Protein AF-A0A0E3V628-F1 (afdb_monomer_lite)

Secondary structure (DSSP, 8-state):
--HHHHHHHHHHHHHHHHHHHHHHHHHIIIIIHHHHHHHHHHHHHHS-S-EEEEEEETTEEEEEEE-TTS-EEEEEEEEE-TTS-EEEEEEEEESSS-TTT-EEEEEEEEEE-GGG--HHHHHHHHHHHHHHHHHHHSPPPTT---TT--S--------PPP-

Foldseek 3Di:
DDPVVVVVVVVVVVVVQVVLLVVLLVLCQPPLVVQLVVLLVVVVVVDPFQWDWDDPDSFKTKIFGADPVRHTAKMWMWGLDPSSWTWTKIWGFACVPPVPPRDIDIDTPDTGRSVPDDSVNSVVSVVVNVVVCCVRPNDDPPPDDDPPDDPDDPDDDDDDDDD

Sequence (163 aa):
MTTLEHVQRKAQSLKDAFEKVQSNHFYWQRKTKPLLDKTLTQIQESTDLNWTFQNLSPELVRLVLNDGQGQQMATLSFRLTYKSLVSIDMSYYSQTYQPDAKSETFLTIYSLEPGLIDESLIYSSVTQLMDQLLKEYGPLPSTYKDPHATPNTIRIRTNVPNS

pLDDT: mean 80.69, std 19.38, range [32.91, 97.25]

Organism: NCBI:txid1379870

Radius of gyration: 22.96 Å; chains: 1; bounding box: 68×32×69 Å

Structure (mmCIF, N/CA/C/O backbone):
data_AF-A0A0E3V628-F1
#
_entry.id   AF-A0A0E3V628-F1
#
loop_
_atom_site.group_PDB
_atom_site.id
_atom_site.type_symbol
_atom_site.label_atom_id
_atom_site.label_alt_id
_atom_site.label_comp_id
_atom_site.label_asym_id
_atom_site.label_entity_id
_atom_site.label_seq_id
_atom_site.pdbx_PDB_ins_code
_atom_site.Cartn_x
_atom_site.Cartn_y
_atom_site.Cartn_z
_atom_site.occupancy
_atom_site.B_iso_or_equiv
_atom_site.auth_seq_id
_atom_site.auth_comp_id
_atom_site.auth_asym_id
_atom_site.auth_atom_id
_atom_site.pdbx_PDB_model_num
ATOM 1 N N . MET A 1 1 ? -36.952 11.746 23.265 1.00 59.34 1 MET A N 1
ATOM 2 C CA . MET A 1 1 ? -35.480 11.695 23.201 1.00 59.34 1 MET A CA 1
ATOM 3 C C . MET A 1 1 ? -34.956 12.967 23.844 1.00 59.34 1 MET A C 1
ATOM 5 O O . MET A 1 1 ? -35.345 14.044 23.404 1.00 59.34 1 MET A O 1
ATOM 9 N N . THR A 1 2 ? -34.200 12.865 24.932 1.00 79.50 2 THR A N 1
ATOM 10 C CA . THR A 1 2 ? -33.739 14.032 25.705 1.00 79.50 2 THR A CA 1
ATOM 11 C C . THR A 1 2 ? -32.369 14.515 25.221 1.00 79.50 2 THR A C 1
ATOM 13 O O . THR A 1 2 ? -31.603 13.762 24.618 1.00 79.50 2 THR A O 1
ATOM 16 N N . THR A 1 3 ? -32.025 15.775 25.500 1.00 85.31 3 THR A N 1
ATOM 17 C CA . THR A 1 3 ? -30.700 16.346 25.189 1.00 85.31 3 THR A CA 1
ATOM 18 C C . THR A 1 3 ? -29.561 15.513 25.790 1.00 85.31 3 THR A C 1
ATOM 20 O O . THR A 1 3 ? -28.516 15.359 25.161 1.00 85.31 3 THR A O 1
ATOM 23 N N . LEU A 1 4 ? -29.778 14.910 26.965 1.00 87.88 4 LEU A N 1
ATOM 24 C CA . LEU A 1 4 ? -28.798 14.062 27.646 1.00 87.88 4 LEU A CA 1
ATOM 25 C C . LEU A 1 4 ? -28.531 12.746 26.892 1.00 87.88 4 LEU A C 1
ATOM 27 O O . LEU A 1 4 ? -27.373 12.381 26.706 1.00 87.88 4 LEU A O 1
ATOM 31 N N . GLU A 1 5 ? -29.573 12.079 26.382 1.00 89.00 5 GLU A N 1
ATOM 32 C CA . GLU A 1 5 ? -29.437 10.858 25.565 1.00 89.00 5 GLU A CA 1
ATOM 33 C C . GLU A 1 5 ? -28.665 11.123 24.262 1.00 89.00 5 GLU A C 1
ATOM 35 O O . GLU A 1 5 ? -27.890 10.283 23.797 1.00 89.00 5 GLU A O 1
ATOM 40 N N . HIS A 1 6 ? -28.854 12.304 23.663 1.00 86.12 6 HIS A N 1
ATOM 41 C CA . HIS A 1 6 ? -28.124 12.710 22.457 1.00 86.12 6 HIS A CA 1
ATOM 42 C C . HIS A 1 6 ? -26.641 12.962 22.741 1.00 86.12 6 HIS A C 1
ATOM 44 O O . HIS A 1 6 ? -25.781 12.546 21.962 1.00 86.12 6 HIS A O 1
ATOM 50 N N . VAL A 1 7 ? -26.329 13.601 23.873 1.00 91.88 7 VAL A N 1
ATOM 51 C CA . VAL A 1 7 ? -24.945 13.821 24.321 1.00 91.88 7 VAL A CA 1
ATOM 52 C C . VAL A 1 7 ? -24.253 12.490 24.620 1.00 91.88 7 VAL A C 1
ATOM 54 O O . VAL A 1 7 ? -23.144 12.274 24.138 1.00 91.88 7 VAL A O 1
ATOM 57 N N . GLN A 1 8 ? -24.912 11.569 25.329 1.00 92.69 8 GLN A N 1
ATOM 58 C CA . GLN A 1 8 ? -24.363 10.241 25.631 1.00 92.69 8 GLN A CA 1
ATOM 59 C C . GLN A 1 8 ? -24.062 9.436 24.362 1.00 92.69 8 GLN A C 1
ATOM 61 O O . GLN A 1 8 ? -22.973 8.881 24.229 1.00 92.69 8 GLN A O 1
ATOM 66 N N . ARG A 1 9 ? -24.976 9.430 23.384 1.00 92.38 9 ARG A N 1
ATOM 67 C CA . ARG A 1 9 ? -24.756 8.735 22.106 1.00 92.38 9 ARG A CA 1
ATOM 68 C C . ARG A 1 9 ? -23.572 9.308 21.331 1.00 92.38 9 ARG A C 1
ATOM 70 O O . ARG A 1 9 ? -22.777 8.550 20.777 1.00 92.38 9 ARG A O 1
ATOM 77 N N . LYS A 1 10 ? -23.440 10.638 21.296 1.00 93.25 10 LYS A N 1
ATOM 78 C CA . LYS A 1 10 ? -22.297 11.303 20.655 1.00 93.25 10 LYS A CA 1
ATOM 79 C C . LYS A 1 10 ? -20.985 11.000 21.372 1.00 93.25 10 LYS A C 1
ATOM 81 O O . LYS A 1 10 ? -20.002 10.712 20.701 1.00 93.25 10 LYS A O 1
ATOM 86 N N . ALA A 1 11 ? -20.977 11.026 22.705 1.00 92.62 11 ALA A N 1
ATOM 87 C CA . ALA A 1 11 ? -19.802 10.679 23.499 1.00 92.62 11 ALA A CA 1
ATOM 88 C C . ALA A 1 11 ? -19.355 9.231 23.240 1.00 92.62 11 ALA A C 1
ATOM 90 O O . ALA A 1 11 ? -18.171 8.996 23.015 1.00 92.62 11 ALA A O 1
ATOM 91 N N . GLN A 1 12 ? -20.298 8.285 23.179 1.00 93.81 12 GLN A N 1
ATOM 92 C CA . GLN A 1 12 ? -19.992 6.894 22.845 1.00 93.81 12 GLN A CA 1
ATOM 93 C C . GLN A 1 12 ? -19.448 6.757 21.418 1.00 93.81 12 GLN A C 1
ATOM 95 O O . GLN A 1 12 ? -18.401 6.157 21.220 1.00 93.81 12 GLN A O 1
ATOM 100 N N . SER A 1 13 ? -20.088 7.403 20.438 1.00 92.31 13 SER A N 1
ATOM 101 C CA . SER A 1 13 ? -19.625 7.366 19.041 1.00 92.31 13 SER A CA 1
ATOM 102 C C . SER A 1 13 ? -18.206 7.932 18.883 1.00 92.31 13 SER A C 1
ATOM 104 O O . SER A 1 13 ? -17.412 7.417 18.101 1.00 92.31 13 SER A O 1
ATOM 106 N N . LEU A 1 14 ? -17.873 8.991 19.630 1.00 91.81 14 LEU A N 1
ATOM 107 C CA . LEU A 1 14 ? -16.524 9.563 19.657 1.00 91.81 14 LEU A CA 1
ATOM 108 C C . LEU A 1 14 ? -15.509 8.604 20.281 1.00 91.81 14 LEU A C 1
ATOM 110 O O . LEU A 1 14 ? -14.402 8.475 19.762 1.00 91.81 14 LEU A O 1
ATOM 114 N N . LYS A 1 15 ? -15.886 7.928 21.371 1.00 93.38 15 LYS A N 1
ATOM 115 C CA . LYS A 1 15 ? -15.045 6.920 22.016 1.00 93.38 15 LYS A CA 1
ATOM 116 C C . LYS A 1 15 ? -14.753 5.757 21.065 1.00 93.38 15 LYS A C 1
ATOM 118 O O . LYS A 1 15 ? -13.588 5.431 20.865 1.00 93.38 15 LYS A O 1
ATOM 123 N N . ASP A 1 16 ? -15.780 5.217 20.414 1.00 92.19 16 ASP A N 1
ATOM 124 C CA . ASP A 1 16 ? -15.637 4.109 19.462 1.00 92.19 16 ASP A CA 1
ATOM 125 C C . ASP A 1 16 ? -14.748 4.511 18.269 1.00 92.19 16 ASP A C 1
ATOM 127 O O . ASP A 1 16 ? -13.870 3.758 17.842 1.00 92.19 16 ASP A O 1
ATOM 131 N N . ALA A 1 17 ? -14.923 5.734 17.752 1.00 89.06 17 ALA A N 1
ATOM 132 C CA . ALA A 1 17 ? -14.085 6.266 16.680 1.00 89.06 17 ALA A CA 1
ATOM 133 C C . ALA A 1 17 ? -12.614 6.400 17.108 1.00 89.06 17 ALA A C 1
ATOM 135 O O . ALA A 1 17 ? -11.713 6.070 16.336 1.00 89.06 17 ALA A O 1
ATOM 136 N N . PHE A 1 18 ? -12.364 6.852 18.337 1.00 91.25 18 PHE A N 1
ATOM 137 C CA . PHE A 1 18 ? -11.018 6.986 18.886 1.00 91.25 18 PHE A CA 1
ATOM 138 C C . PHE A 1 18 ? -10.335 5.629 19.093 1.00 91.25 18 PHE A C 1
ATOM 140 O O . PHE A 1 18 ? -9.184 5.452 18.692 1.00 91.25 18 PHE A O 1
ATOM 147 N N . GLU A 1 19 ? -11.048 4.654 19.658 1.00 92.00 19 GLU A N 1
ATOM 148 C CA . GLU A 1 19 ? -10.548 3.286 19.828 1.00 92.00 19 GLU A CA 1
ATOM 149 C C . GLU A 1 19 ? -10.198 2.652 18.475 1.00 92.00 19 GLU A C 1
ATOM 151 O O . GLU A 1 19 ? -9.135 2.042 18.324 1.00 92.00 19 GLU A O 1
ATOM 156 N N . LYS A 1 20 ? -11.031 2.876 17.452 1.00 90.31 20 LYS A N 1
ATOM 157 C CA . LYS A 1 20 ? -10.763 2.414 16.086 1.00 90.31 20 LYS A CA 1
ATOM 158 C C . LYS A 1 20 ? -9.518 3.067 15.478 1.00 90.31 20 LYS A C 1
ATOM 160 O O . LYS A 1 20 ? -8.680 2.370 14.908 1.00 90.31 20 LYS A O 1
ATOM 165 N N . VAL A 1 21 ? -9.373 4.384 15.625 1.00 90.31 21 VAL A N 1
ATOM 166 C CA . VAL A 1 21 ? -8.198 5.145 15.161 1.00 90.31 21 VAL A CA 1
ATOM 167 C C . VAL A 1 21 ? -6.910 4.598 15.774 1.00 90.31 21 VAL A C 1
ATOM 169 O O . VAL A 1 21 ? -5.949 4.327 15.048 1.00 90.31 21 VAL A O 1
ATOM 172 N N . GLN A 1 22 ? -6.901 4.370 17.090 1.00 91.06 22 GLN A N 1
ATOM 173 C CA . GLN A 1 22 ? -5.747 3.789 17.773 1.00 91.06 22 GLN A CA 1
ATOM 174 C C . GLN A 1 22 ? -5.453 2.368 17.295 1.00 91.06 22 GLN A C 1
ATOM 176 O O . GLN A 1 22 ? -4.308 2.058 16.968 1.00 91.06 22 GLN A O 1
ATOM 181 N N . SER A 1 23 ? -6.479 1.517 17.221 1.00 91.94 23 SER A N 1
ATOM 182 C CA . SER A 1 23 ? -6.344 0.131 16.764 1.00 91.94 23 SER A CA 1
ATOM 183 C C . SER A 1 23 ? -5.706 0.058 15.375 1.00 91.94 23 SER A C 1
ATOM 185 O O . SER A 1 23 ? -4.709 -0.639 15.181 1.00 91.94 23 SER A O 1
ATOM 187 N N . ASN A 1 24 ? -6.201 0.860 14.431 1.00 94.38 24 ASN A N 1
ATOM 188 C CA . ASN A 1 24 ? -5.663 0.923 13.076 1.00 94.38 24 ASN A CA 1
ATOM 189 C C . ASN A 1 24 ? -4.217 1.431 13.052 1.00 94.38 24 ASN A C 1
ATOM 191 O O . ASN A 1 24 ? -3.384 0.874 12.340 1.00 94.38 24 ASN A O 1
ATOM 195 N N . HIS A 1 25 ? -3.889 2.446 13.853 1.00 93.38 25 HIS A N 1
ATOM 196 C CA . HIS A 1 25 ? -2.519 2.946 13.950 1.00 93.38 25 HIS A CA 1
ATOM 197 C C . HIS A 1 25 ? -1.549 1.872 14.469 1.00 93.38 25 HIS A C 1
ATOM 199 O O . HIS A 1 25 ? -0.485 1.653 13.887 1.00 93.38 25 HIS A O 1
ATOM 205 N N . PHE A 1 26 ? -1.928 1.136 15.518 1.00 94.31 26 PHE A N 1
ATOM 206 C CA . PHE A 1 26 ? -1.119 0.024 16.020 1.00 94.31 26 PHE A CA 1
ATOM 207 C C . PHE A 1 26 ? -1.000 -1.114 15.007 1.00 94.31 26 PHE A C 1
ATOM 209 O O . PHE A 1 26 ? 0.075 -1.703 14.869 1.00 94.31 26 PHE A O 1
ATOM 216 N N . TYR A 1 27 ? -2.080 -1.420 14.288 1.00 95.44 27 TYR A N 1
ATOM 217 C CA . TYR A 1 27 ? -2.069 -2.450 13.255 1.00 95.44 27 TYR A CA 1
ATOM 218 C C . TYR A 1 27 ? -1.126 -2.078 12.107 1.00 95.44 27 TYR A C 1
ATOM 220 O O . TYR A 1 27 ? -0.319 -2.908 11.686 1.00 95.44 27 TYR A O 1
ATOM 228 N N . TRP A 1 28 ? -1.163 -0.819 11.660 1.00 95.75 28 TRP A N 1
ATOM 229 C CA . TRP A 1 28 ? -0.233 -0.289 10.666 1.00 95.75 28 TRP A CA 1
ATOM 230 C C . TRP A 1 28 ? 1.221 -0.508 11.089 1.00 95.75 28 TRP A C 1
ATOM 232 O O . TRP A 1 28 ? 1.990 -1.129 10.357 1.00 95.75 28 TRP A O 1
ATOM 242 N N . GLN A 1 29 ? 1.574 -0.070 12.298 1.00 94.38 29 GLN A N 1
ATOM 243 C CA . GLN A 1 29 ? 2.946 -0.150 12.799 1.00 94.38 29 GLN A CA 1
ATOM 244 C C . GLN A 1 29 ? 3.438 -1.591 12.977 1.00 94.38 29 GLN A C 1
ATOM 246 O O . GLN A 1 29 ? 4.594 -1.885 12.687 1.00 94.38 29 GLN A O 1
ATOM 251 N N . ARG A 1 30 ? 2.581 -2.490 13.476 1.00 95.69 30 ARG A N 1
ATOM 252 C CA . ARG A 1 30 ? 2.991 -3.853 13.856 1.00 95.69 30 ARG A CA 1
ATOM 253 C C . ARG A 1 30 ? 2.866 -4.880 12.740 1.00 95.69 30 ARG A C 1
ATOM 255 O O . ARG A 1 30 ? 3.525 -5.912 12.820 1.00 95.69 30 ARG A O 1
ATOM 262 N N . LYS A 1 31 ? 1.989 -4.652 11.762 1.00 96.06 31 LYS A N 1
ATOM 263 C CA . LYS A 1 31 ? 1.651 -5.652 10.740 1.00 96.06 31 LYS A CA 1
ATOM 264 C C . LYS A 1 31 ? 1.739 -5.097 9.327 1.00 96.06 31 LYS A C 1
ATOM 266 O O . LYS A 1 31 ? 2.526 -5.609 8.542 1.00 96.06 31 LYS A O 1
ATOM 271 N N . THR A 1 32 ? 0.976 -4.052 9.009 1.00 96.38 32 THR A N 1
ATOM 272 C CA . THR A 1 32 ? 0.842 -3.593 7.615 1.00 96.38 32 THR A CA 1
ATOM 273 C C . THR A 1 32 ? 2.137 -3.016 7.055 1.00 96.38 32 THR A C 1
ATOM 275 O O . THR A 1 32 ? 2.540 -3.388 5.961 1.00 96.38 32 THR A O 1
ATOM 278 N N . LYS A 1 33 ? 2.824 -2.143 7.799 1.00 95.12 33 LYS A N 1
ATOM 279 C CA . LYS A 1 33 ? 4.094 -1.560 7.352 1.00 95.12 33 LYS A CA 1
ATOM 280 C C . LYS A 1 33 ? 5.207 -2.613 7.224 1.00 95.12 33 LYS A C 1
ATOM 282 O O . LYS A 1 33 ? 5.810 -2.666 6.162 1.00 95.12 33 LYS A O 1
ATOM 287 N N . PRO A 1 34 ? 5.434 -3.511 8.205 1.00 95.38 34 PRO A N 1
ATOM 288 C CA . PRO A 1 34 ? 6.370 -4.625 8.026 1.00 95.38 34 PRO A CA 1
ATOM 289 C C . PRO A 1 34 ? 6.056 -5.522 6.820 1.00 95.38 34 PRO A C 1
ATOM 291 O O . PRO A 1 34 ? 6.977 -5.985 6.150 1.00 95.38 34 PRO A O 1
ATOM 294 N N . LEU A 1 35 ? 4.769 -5.759 6.531 1.00 96.25 35 LEU A N 1
ATOM 295 C CA . LEU A 1 35 ? 4.351 -6.497 5.340 1.00 96.25 35 LEU A CA 1
ATOM 296 C C . LEU A 1 35 ? 4.747 -5.752 4.059 1.00 96.25 35 LEU A C 1
ATOM 298 O O . LEU A 1 35 ? 5.371 -6.348 3.189 1.00 96.25 35 LEU A O 1
ATOM 302 N N . LEU A 1 36 ? 4.444 -4.452 3.974 1.00 95.25 36 LEU A N 1
ATOM 303 C CA . LEU A 1 36 ? 4.836 -3.600 2.847 1.00 95.25 36 LEU A CA 1
ATOM 304 C C . LEU A 1 36 ? 6.348 -3.595 2.640 1.00 95.25 36 LEU A C 1
ATOM 306 O O . LEU A 1 36 ? 6.803 -3.818 1.522 1.00 95.25 36 LEU A O 1
ATOM 310 N N . ASP A 1 37 ? 7.110 -3.383 3.714 1.00 92.88 37 ASP A N 1
ATOM 311 C CA . ASP A 1 37 ? 8.571 -3.358 3.683 1.00 92.88 37 ASP A CA 1
ATOM 312 C C . ASP A 1 37 ? 9.108 -4.683 3.099 1.00 92.88 37 ASP A C 1
ATOM 314 O O . ASP A 1 37 ? 9.926 -4.672 2.178 1.00 92.88 37 ASP A O 1
ATOM 318 N N . LYS A 1 38 ? 8.592 -5.832 3.557 1.00 94.12 38 LYS A N 1
ATOM 319 C CA . LYS A 1 38 ? 8.980 -7.156 3.047 1.00 94.12 38 LYS A CA 1
ATOM 320 C C . LYS A 1 38 ? 8.587 -7.357 1.580 1.00 94.12 38 LYS A C 1
ATOM 322 O O . LYS A 1 38 ? 9.442 -7.703 0.768 1.00 94.12 38 LYS A O 1
ATOM 327 N N . THR A 1 39 ? 7.315 -7.171 1.233 1.00 93.44 39 THR A N 1
ATOM 328 C CA . THR A 1 39 ? 6.795 -7.486 -0.107 1.00 93.44 39 THR A CA 1
ATOM 329 C C . THR A 1 39 ? 7.378 -6.560 -1.172 1.00 93.44 39 THR A C 1
ATOM 331 O O . THR A 1 39 ? 7.750 -7.021 -2.247 1.00 93.44 39 THR A O 1
ATOM 334 N N . LEU A 1 40 ? 7.519 -5.263 -0.884 1.00 91.44 40 LEU A N 1
ATOM 335 C CA . LEU A 1 40 ? 8.102 -4.313 -1.834 1.00 91.44 40 LEU A CA 1
ATOM 336 C C . LEU A 1 40 ? 9.603 -4.555 -2.036 1.00 91.44 40 LEU A C 1
ATOM 338 O O . LEU A 1 40 ? 10.076 -4.434 -3.163 1.00 91.44 40 LEU A O 1
ATOM 342 N N . THR A 1 41 ? 10.331 -4.972 -0.993 1.00 89.31 41 THR A N 1
ATOM 343 C CA . THR A 1 41 ? 11.735 -5.401 -1.133 1.00 89.31 41 THR A CA 1
ATOM 344 C C . THR A 1 41 ? 11.842 -6.635 -2.030 1.00 89.31 41 THR A C 1
ATOM 346 O O . THR A 1 41 ? 12.652 -6.651 -2.949 1.00 89.31 41 THR A O 1
ATOM 349 N N . GLN A 1 42 ? 10.972 -7.633 -1.842 1.00 90.56 42 GLN A N 1
ATOM 350 C CA . GLN A 1 42 ? 10.936 -8.819 -2.707 1.00 90.56 42 GLN A CA 1
ATOM 351 C C . GLN A 1 42 ? 10.640 -8.465 -4.169 1.00 90.56 42 GLN A C 1
ATOM 353 O O . GLN A 1 42 ? 11.280 -8.993 -5.073 1.00 90.56 42 GLN A O 1
ATOM 358 N N . ILE A 1 43 ? 9.695 -7.552 -4.415 1.00 87.69 43 ILE A N 1
ATOM 359 C CA . ILE A 1 43 ? 9.404 -7.051 -5.764 1.00 87.69 43 ILE A CA 1
ATOM 360 C C . ILE A 1 43 ? 10.645 -6.386 -6.367 1.00 87.69 43 ILE A C 1
ATOM 362 O O . ILE A 1 43 ? 11.009 -6.707 -7.498 1.00 87.69 43 ILE A O 1
ATOM 366 N N . GLN A 1 44 ? 11.315 -5.512 -5.611 1.00 86.12 44 GLN A N 1
ATOM 367 C CA . GLN A 1 44 ? 12.532 -4.833 -6.056 1.00 86.12 44 GLN A CA 1
ATOM 368 C C . GLN A 1 44 ? 13.651 -5.829 -6.401 1.00 86.12 44 GLN A C 1
ATOM 370 O O . GLN A 1 44 ? 14.292 -5.676 -7.430 1.00 86.12 44 GLN A O 1
ATOM 375 N N . GLU A 1 45 ? 13.865 -6.864 -5.586 1.00 86.19 45 GLU A N 1
ATOM 376 C CA . GLU A 1 45 ? 14.889 -7.892 -5.835 1.00 86.19 45 GLU A CA 1
ATOM 377 C C . GLU A 1 45 ? 14.538 -8.822 -7.007 1.00 86.19 45 GLU A C 1
ATOM 379 O O . GLU A 1 45 ? 15.428 -9.364 -7.658 1.00 86.19 45 GLU A O 1
ATOM 384 N N . SER A 1 46 ? 13.245 -9.026 -7.273 1.00 85.31 46 SER A N 1
ATOM 385 C CA . SER A 1 46 ? 12.760 -9.930 -8.326 1.00 85.31 46 SER A CA 1
ATOM 386 C C . SER A 1 46 ? 12.622 -9.287 -9.708 1.00 85.31 46 SER A C 1
ATOM 388 O O . SER A 1 46 ? 12.351 -9.993 -10.679 1.00 85.31 46 SER A O 1
ATOM 390 N N . THR A 1 47 ? 12.759 -7.962 -9.809 1.00 76.31 47 THR A N 1
ATOM 391 C CA . THR A 1 47 ? 12.552 -7.221 -11.058 1.00 76.31 47 THR A CA 1
ATOM 392 C C . THR A 1 47 ? 13.808 -6.449 -11.444 1.00 76.31 47 THR A C 1
ATOM 394 O O . THR A 1 47 ? 14.375 -5.732 -10.631 1.00 76.31 47 THR A O 1
ATOM 397 N N . ASP A 1 48 ? 14.207 -6.517 -12.717 1.00 75.94 48 ASP A N 1
ATOM 398 C CA . ASP A 1 48 ? 15.358 -5.765 -13.257 1.00 75.94 48 ASP A CA 1
ATOM 399 C C . ASP A 1 48 ? 15.039 -4.273 -13.503 1.00 75.94 48 ASP A C 1
ATOM 401 O O . ASP A 1 48 ? 15.584 -3.620 -14.394 1.00 75.94 48 ASP A O 1
ATOM 405 N N . LEU A 1 49 ? 14.092 -3.723 -12.749 1.00 74.06 49 LEU A N 1
ATOM 406 C CA . LEU A 1 49 ? 13.613 -2.357 -12.896 1.00 74.06 49 LEU A CA 1
ATOM 407 C C . LEU A 1 49 ? 14.312 -1.451 -11.875 1.00 74.06 49 LEU A C 1
ATOM 409 O O . LEU A 1 49 ? 14.547 -1.843 -10.735 1.00 74.06 49 LEU A O 1
ATOM 413 N N . ASN A 1 50 ? 14.606 -0.208 -12.268 1.00 81.44 50 ASN A N 1
ATOM 414 C CA . ASN A 1 50 ? 15.311 0.769 -11.431 1.00 81.44 50 ASN A CA 1
ATOM 415 C C . ASN A 1 50 ? 14.395 1.389 -10.355 1.00 81.44 50 ASN A C 1
ATOM 417 O O . ASN A 1 50 ? 14.121 2.595 -10.357 1.00 81.44 50 ASN A O 1
ATOM 421 N N . TRP A 1 51 ? 13.876 0.549 -9.457 1.00 84.62 51 TRP A N 1
ATOM 422 C CA . TRP A 1 51 ? 13.063 0.979 -8.327 1.00 84.62 51 TRP A CA 1
ATOM 423 C C . TRP A 1 51 ? 13.913 1.288 -7.106 1.00 84.62 51 TRP A C 1
ATOM 425 O O . TRP A 1 51 ? 14.911 0.635 -6.815 1.00 84.62 51 TRP A O 1
ATOM 435 N N . THR A 1 52 ? 13.458 2.257 -6.326 1.00 86.19 52 THR A N 1
ATOM 436 C CA . THR A 1 52 ? 13.981 2.532 -4.997 1.00 86.19 52 THR A CA 1
ATOM 437 C C . THR A 1 52 ? 12.847 2.461 -3.994 1.00 86.19 52 THR A C 1
ATOM 439 O O . THR A 1 52 ? 11.903 3.255 -4.033 1.00 86.19 52 THR A O 1
ATOM 442 N N . PHE A 1 53 ? 12.955 1.516 -3.070 1.00 86.69 53 PHE A N 1
ATOM 443 C CA . PHE A 1 53 ? 12.131 1.489 -1.878 1.00 86.69 53 PHE A CA 1
ATOM 444 C C . PHE A 1 53 ? 12.561 2.587 -0.892 1.00 86.69 53 PHE A C 1
ATOM 446 O O . PHE A 1 53 ? 13.741 2.719 -0.566 1.00 86.69 53 PHE A O 1
ATOM 453 N N . GLN A 1 54 ? 11.607 3.385 -0.408 1.00 88.12 54 GLN A N 1
ATOM 454 C CA . GLN A 1 54 ? 11.860 4.497 0.509 1.00 88.12 54 GLN A CA 1
ATOM 455 C C . GLN A 1 54 ? 10.926 4.451 1.720 1.00 88.12 54 GLN A C 1
ATOM 457 O O . GLN A 1 54 ? 9.700 4.512 1.600 1.00 88.12 54 GLN A O 1
ATOM 462 N N . ASN A 1 55 ? 11.525 4.432 2.910 1.00 85.94 55 ASN A N 1
ATOM 463 C CA . ASN A 1 55 ? 10.829 4.550 4.188 1.00 85.94 55 ASN A CA 1
ATOM 464 C C . ASN A 1 55 ? 10.989 5.983 4.710 1.00 85.94 55 ASN A C 1
ATOM 466 O O . ASN A 1 55 ? 11.982 6.307 5.356 1.00 85.94 55 ASN A O 1
ATOM 470 N N . LEU A 1 56 ? 10.060 6.868 4.342 1.00 83.75 56 LEU A N 1
ATOM 471 C CA . LEU A 1 56 ? 10.223 8.310 4.561 1.00 83.75 56 LEU A CA 1
ATOM 472 C C . LEU A 1 56 ? 9.782 8.760 5.955 1.00 83.75 56 LEU A C 1
ATOM 474 O O . LEU A 1 56 ? 10.306 9.736 6.484 1.00 83.75 56 LEU A O 1
ATOM 478 N N . SER A 1 57 ? 8.788 8.085 6.530 1.00 89.75 57 SER A N 1
ATOM 479 C CA . SER A 1 57 ? 8.255 8.396 7.859 1.00 89.75 57 SER A CA 1
ATOM 480 C C . SER A 1 57 ? 7.540 7.172 8.441 1.00 89.75 57 SER A C 1
ATOM 482 O O . SER A 1 57 ? 7.241 6.237 7.691 1.00 89.75 57 SER A O 1
ATOM 484 N N . PRO A 1 58 ? 7.215 7.159 9.745 1.00 88.38 58 PRO A N 1
ATOM 485 C CA . PRO A 1 58 ? 6.481 6.049 10.351 1.00 88.38 58 PRO A CA 1
ATOM 486 C C . PRO A 1 58 ? 5.149 5.737 9.650 1.00 88.38 58 PRO A C 1
ATOM 488 O O . PRO A 1 58 ? 4.709 4.589 9.676 1.00 88.38 58 PRO A O 1
ATOM 491 N N . GLU A 1 59 ? 4.535 6.720 8.991 1.00 92.81 59 GLU A N 1
ATOM 492 C CA . GLU A 1 59 ? 3.234 6.636 8.325 1.00 92.81 59 GLU A CA 1
ATOM 493 C C . GLU A 1 59 ? 3.320 6.522 6.798 1.00 92.81 59 GLU A C 1
ATOM 495 O O . GLU A 1 59 ? 2.277 6.441 6.153 1.00 92.81 59 GLU A O 1
ATOM 500 N N . LEU A 1 60 ? 4.517 6.544 6.199 1.00 94.00 60 LEU A N 1
ATOM 501 C CA . LEU A 1 60 ? 4.673 6.614 4.744 1.00 94.00 60 LEU A CA 1
ATOM 502 C C . LEU A 1 60 ? 5.780 5.705 4.230 1.00 94.00 60 LEU A C 1
ATOM 504 O O . LEU A 1 60 ? 6.959 5.886 4.542 1.00 94.00 60 LEU A O 1
ATOM 508 N N . VAL A 1 61 ? 5.376 4.821 3.327 1.00 94.00 61 VAL A N 1
ATOM 509 C CA . VAL A 1 61 ? 6.250 3.953 2.548 1.00 94.00 61 VAL A CA 1
ATOM 510 C C . VAL A 1 61 ? 6.059 4.263 1.066 1.00 94.00 61 VAL A C 1
ATOM 512 O O . VAL A 1 61 ? 4.935 4.511 0.625 1.00 94.00 61 VAL A O 1
ATOM 515 N N . ARG A 1 62 ? 7.147 4.278 0.293 1.00 93.94 62 ARG A N 1
ATOM 516 C CA . ARG A 1 62 ? 7.111 4.531 -1.150 1.00 93.94 62 ARG A CA 1
ATOM 517 C C . ARG A 1 62 ? 7.935 3.526 -1.933 1.00 93.94 62 ARG A C 1
ATOM 519 O O . ARG A 1 62 ? 9.003 3.111 -1.495 1.00 93.94 62 ARG A O 1
ATOM 526 N N . LEU A 1 63 ? 7.456 3.225 -3.130 1.00 93.00 63 LEU A N 1
ATOM 527 C CA . LEU A 1 63 ? 8.210 2.588 -4.195 1.00 93.00 63 LEU A CA 1
ATOM 528 C C . LEU A 1 63 ? 8.355 3.610 -5.328 1.00 93.00 63 LEU A C 1
ATOM 530 O O . LEU A 1 63 ? 7.352 4.073 -5.869 1.00 93.00 63 LEU A O 1
ATOM 534 N N . VAL A 1 64 ? 9.585 4.003 -5.647 1.00 91.94 64 VAL A N 1
ATOM 535 C CA . VAL A 1 64 ? 9.884 5.057 -6.629 1.00 91.94 64 VAL A CA 1
ATOM 536 C C . VAL A 1 64 ? 10.548 4.438 -7.848 1.00 91.94 64 VAL A C 1
ATOM 538 O O . VAL A 1 64 ? 11.547 3.749 -7.690 1.00 91.94 64 VAL A O 1
ATOM 541 N N . LEU A 1 65 ? 10.016 4.679 -9.045 1.00 89.62 65 LEU A N 1
ATOM 542 C CA . LEU A 1 65 ? 10.659 4.294 -10.300 1.00 89.62 65 LEU A CA 1
ATOM 543 C C . LEU A 1 65 ? 11.466 5.470 -10.835 1.00 89.62 65 LEU A C 1
ATOM 545 O O . LEU A 1 65 ? 10.918 6.564 -11.006 1.00 89.62 65 LEU A O 1
ATOM 549 N N . ASN A 1 66 ? 12.732 5.225 -11.156 1.00 86.62 66 ASN A N 1
ATOM 550 C CA . ASN A 1 66 ? 13.604 6.210 -11.784 1.00 86.62 66 ASN A CA 1
ATOM 551 C C . ASN A 1 66 ? 13.884 5.842 -13.246 1.00 86.62 66 ASN A C 1
ATOM 553 O O . ASN A 1 66 ? 13.925 4.663 -13.602 1.00 86.62 66 ASN A O 1
ATOM 557 N N . ASP A 1 67 ? 14.116 6.847 -14.087 1.00 81.62 67 ASP A N 1
ATOM 558 C CA . ASP A 1 67 ? 14.593 6.637 -15.452 1.00 81.62 67 ASP A CA 1
ATOM 559 C C . ASP A 1 67 ? 16.074 6.208 -15.483 1.00 81.62 67 ASP A C 1
ATOM 561 O O . ASP A 1 67 ? 16.751 6.087 -14.456 1.00 81.62 67 ASP A O 1
ATOM 565 N N . GLY A 1 68 ? 16.598 5.977 -16.691 1.00 75.38 68 GLY A N 1
ATOM 566 C CA . GLY A 1 68 ? 18.004 5.618 -16.903 1.00 75.38 68 GLY A CA 1
ATOM 567 C C . GLY A 1 68 ? 19.012 6.715 -16.529 1.00 75.38 68 GLY A C 1
ATOM 568 O O . GLY A 1 68 ? 20.208 6.443 -16.510 1.00 75.38 68 GLY A O 1
ATOM 569 N N . GLN A 1 69 ? 18.555 7.936 -16.230 1.00 80.31 69 GLN A N 1
ATOM 570 C CA . GLN A 1 69 ? 19.372 9.048 -15.732 1.00 80.31 69 GLN A CA 1
ATOM 571 C C . GLN A 1 69 ? 19.235 9.235 -14.210 1.00 80.31 69 GLN A C 1
ATOM 573 O O . GLN A 1 69 ? 19.873 10.119 -13.640 1.00 80.31 69 GLN A O 1
ATOM 578 N N . GLY A 1 70 ? 18.429 8.403 -13.541 1.00 77.94 70 GLY A N 1
ATOM 579 C CA . GLY A 1 70 ? 18.166 8.493 -12.107 1.00 77.94 70 GLY A CA 1
ATOM 580 C C . GLY A 1 70 ? 17.122 9.547 -11.727 1.00 77.94 70 GLY A C 1
ATOM 581 O O . GLY A 1 70 ? 16.972 9.839 -10.542 1.00 77.94 70 GLY A O 1
ATOM 582 N N . GLN A 1 71 ? 16.391 10.122 -12.689 1.00 81.94 71 GLN A N 1
ATOM 583 C CA . GLN A 1 71 ? 15.285 11.030 -12.396 1.00 81.94 71 GLN A CA 1
ATOM 584 C C . GLN A 1 71 ? 14.019 10.228 -12.069 1.00 81.94 71 GLN A C 1
ATOM 586 O O . GLN A 1 71 ? 13.637 9.317 -12.801 1.00 81.94 71 GLN A O 1
ATOM 591 N N . GLN A 1 72 ? 13.325 10.605 -10.992 1.00 84.56 72 GLN A N 1
ATOM 592 C CA . GLN A 1 72 ? 12.037 10.015 -10.627 1.00 84.56 72 GLN A CA 1
ATOM 593 C C . GLN A 1 72 ? 11.021 10.168 -11.772 1.00 84.56 72 GLN A C 1
ATOM 595 O O . GLN A 1 72 ? 10.702 11.281 -12.189 1.00 84.56 72 GLN A O 1
ATOM 600 N N . MET A 1 73 ? 10.480 9.045 -12.239 1.00 85.69 73 MET A N 1
ATOM 601 C CA . MET A 1 73 ? 9.411 8.984 -13.240 1.00 85.69 73 MET A CA 1
ATOM 602 C C . MET A 1 73 ? 8.042 8.795 -12.601 1.00 85.69 73 MET A C 1
ATOM 604 O O . MET A 1 73 ? 7.061 9.406 -13.031 1.00 85.69 73 MET A O 1
ATOM 608 N N . ALA A 1 74 ? 7.979 7.919 -11.598 1.00 90.81 74 ALA A N 1
ATOM 609 C CA . ALA A 1 74 ? 6.734 7.494 -10.987 1.00 90.81 74 ALA A CA 1
ATOM 610 C C . ALA A 1 74 ? 6.931 7.065 -9.535 1.00 90.81 74 ALA A C 1
ATOM 612 O O . ALA A 1 74 ? 8.035 6.733 -9.109 1.00 90.81 74 ALA A O 1
ATOM 613 N N . THR A 1 75 ? 5.856 7.076 -8.761 1.00 93.75 75 THR A N 1
ATOM 614 C CA . THR A 1 75 ? 5.837 6.690 -7.353 1.00 93.75 75 THR A CA 1
ATOM 615 C C . THR A 1 75 ? 4.551 5.946 -7.034 1.00 93.75 75 THR A C 1
ATOM 617 O O . THR A 1 75 ? 3.471 6.408 -7.383 1.00 93.75 75 THR A O 1
ATOM 620 N N . LEU A 1 76 ? 4.660 4.849 -6.289 1.00 96.44 76 LEU A N 1
ATOM 621 C CA . LEU A 1 76 ? 3.563 4.244 -5.539 1.00 96.44 76 LEU A CA 1
ATOM 622 C C . LEU A 1 76 ? 3.770 4.549 -4.051 1.00 96.44 76 LEU A C 1
ATOM 624 O O . LEU A 1 76 ? 4.814 4.228 -3.488 1.00 96.44 76 LEU A O 1
ATOM 628 N N . SER A 1 77 ? 2.801 5.194 -3.412 1.00 96.56 77 SER A N 1
ATOM 629 C CA . SER A 1 77 ? 2.834 5.581 -2.000 1.00 96.56 77 SER A CA 1
ATOM 630 C C . SER A 1 77 ? 1.796 4.804 -1.201 1.00 96.56 77 SER A C 1
ATOM 632 O O . SER A 1 77 ? 0.634 4.754 -1.585 1.00 96.56 77 SER A O 1
ATOM 634 N N . PHE A 1 78 ? 2.200 4.285 -0.045 1.00 97.00 78 PHE A N 1
ATOM 635 C CA . PHE A 1 78 ? 1.322 3.708 0.970 1.00 97.00 78 PHE A CA 1
ATOM 636 C C . PHE A 1 78 ? 1.389 4.593 2.212 1.00 97.00 78 PHE A C 1
ATOM 638 O O . PHE A 1 78 ? 2.440 4.689 2.853 1.00 97.00 78 PHE A O 1
ATOM 645 N N . ARG A 1 79 ? 0.285 5.272 2.538 1.00 96.00 79 ARG A N 1
ATOM 646 C CA . ARG A 1 79 ? 0.238 6.275 3.608 1.00 96.00 79 ARG A CA 1
ATOM 647 C C . ARG A 1 79 ? -0.856 5.986 4.621 1.00 96.00 79 ARG A C 1
ATOM 649 O O . ARG A 1 79 ? -2.028 5.980 4.257 1.00 96.00 79 ARG A O 1
ATOM 656 N N . LEU A 1 80 ? -0.515 5.897 5.903 1.00 96.25 80 LEU A N 1
ATOM 657 C CA . LEU A 1 80 ? -1.515 5.982 6.964 1.00 96.25 80 LEU A CA 1
ATOM 658 C C . LEU A 1 80 ? -2.018 7.432 7.086 1.00 96.25 80 LEU A C 1
ATOM 660 O O . LEU A 1 80 ? -1.280 8.349 7.436 1.00 96.25 80 LEU A O 1
ATOM 664 N N . THR A 1 81 ? -3.286 7.651 6.754 1.00 92.94 81 THR A N 1
ATOM 665 C CA . THR A 1 81 ? -3.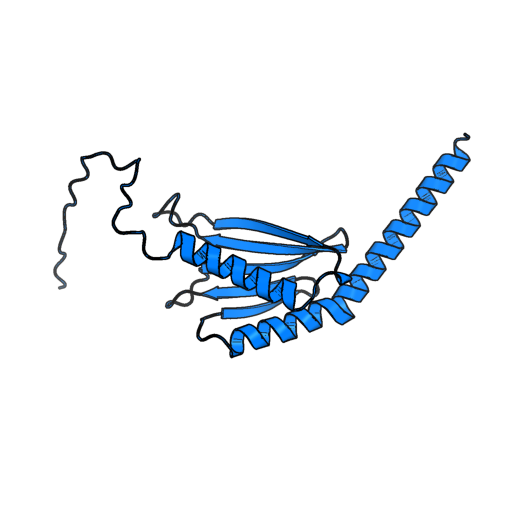943 8.965 6.795 1.00 92.94 81 THR A CA 1
ATOM 666 C C . THR A 1 81 ? -4.394 9.337 8.208 1.00 92.94 81 THR A C 1
ATOM 668 O O . THR A 1 81 ? -4.502 8.489 9.092 1.00 92.94 81 THR A O 1
ATOM 671 N N . TYR A 1 82 ? -4.777 10.603 8.408 1.00 86.31 82 TYR A N 1
ATOM 672 C CA . TYR A 1 82 ? -5.349 11.095 9.671 1.00 86.31 82 TYR A CA 1
ATOM 673 C C . TYR A 1 82 ? -6.664 10.405 10.077 1.00 86.31 82 TYR A C 1
ATOM 675 O O . TYR A 1 82 ? -7.063 10.475 11.234 1.00 86.31 82 TYR A O 1
ATOM 683 N N . LYS A 1 83 ? -7.346 9.740 9.134 1.00 86.25 83 LYS A N 1
ATOM 684 C CA . LYS A 1 83 ? -8.534 8.913 9.403 1.00 86.25 83 LYS A CA 1
ATOM 685 C C . LYS A 1 83 ? -8.174 7.475 9.794 1.00 86.25 83 LYS A C 1
ATOM 687 O O . LYS A 1 83 ? -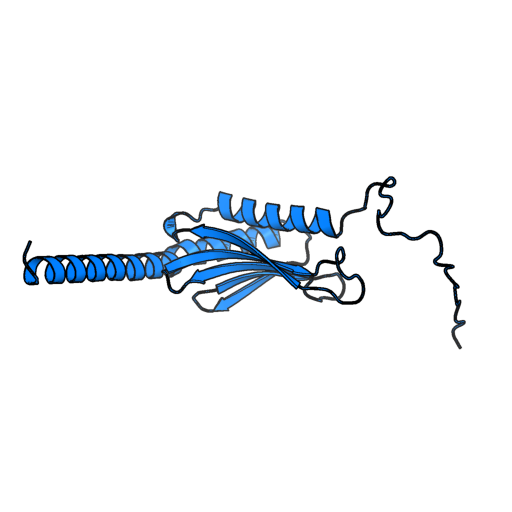9.060 6.630 9.872 1.00 86.25 83 LYS A O 1
ATOM 692 N N . SER A 1 84 ? -6.885 7.185 9.971 1.00 91.31 84 SER A N 1
ATOM 693 C CA . SER A 1 84 ? -6.341 5.849 10.227 1.00 91.31 84 SER A CA 1
ATOM 694 C C . SER A 1 84 ? -6.718 4.818 9.162 1.00 91.31 84 SER A C 1
ATOM 696 O O . SER A 1 84 ? -6.915 3.640 9.459 1.00 91.31 84 SER A O 1
ATOM 698 N N . LEU A 1 85 ? -6.817 5.275 7.914 1.00 95.25 85 LEU A N 1
ATOM 699 C CA . LEU A 1 85 ? -6.908 4.438 6.720 1.00 95.25 85 LEU A CA 1
ATOM 700 C C . LEU A 1 85 ? -5.588 4.513 5.960 1.00 95.25 85 LEU A C 1
ATOM 702 O O . LEU A 1 85 ? -4.964 5.574 5.934 1.00 95.25 85 LEU A O 1
ATOM 706 N N . VAL A 1 86 ? -5.189 3.419 5.325 1.00 96.81 86 VAL A N 1
ATOM 707 C CA . VAL A 1 86 ? -4.071 3.380 4.387 1.00 96.81 86 VAL A CA 1
ATOM 708 C C . VAL A 1 86 ? -4.564 3.872 3.029 1.00 96.81 86 VAL A C 1
ATOM 710 O O . VAL A 1 86 ? -5.435 3.251 2.420 1.00 96.81 86 VAL A O 1
ATOM 713 N N . SER A 1 87 ? -4.022 5.000 2.576 1.00 97.12 87 SER A N 1
ATOM 714 C CA . SER A 1 87 ? -4.135 5.464 1.193 1.00 97.12 87 SER A CA 1
ATOM 715 C C . SER A 1 87 ? -3.062 4.781 0.361 1.00 97.12 87 SER A C 1
ATOM 717 O O . SER A 1 87 ? -1.897 4.768 0.769 1.00 97.12 87 SER A O 1
ATOM 719 N N . ILE A 1 88 ? -3.453 4.220 -0.779 1.00 97.25 88 ILE A N 1
ATOM 720 C CA . ILE A 1 88 ? -2.532 3.739 -1.807 1.00 97.25 88 ILE A CA 1
ATOM 721 C C . ILE A 1 88 ? -2.660 4.691 -2.984 1.00 97.25 88 ILE A C 1
ATOM 723 O O . ILE A 1 88 ? -3.706 4.739 -3.629 1.00 97.25 88 ILE A O 1
ATOM 727 N N . ASP A 1 89 ? -1.606 5.452 -3.241 1.00 96.25 89 ASP A N 1
ATOM 728 C CA . ASP A 1 89 ? -1.601 6.524 -4.227 1.00 96.25 89 ASP A CA 1
ATOM 729 C C . ASP A 1 89 ? -0.504 6.285 -5.260 1.00 96.25 89 ASP A C 1
ATOM 731 O O . ASP A 1 89 ? 0.620 5.943 -4.898 1.00 96.25 89 ASP A O 1
ATOM 735 N N . MET A 1 90 ? -0.798 6.518 -6.535 1.00 94.44 90 MET A N 1
ATOM 736 C CA . MET A 1 90 ? 0.214 6.592 -7.583 1.00 94.44 90 MET A CA 1
ATOM 737 C C . MET A 1 90 ? 0.417 8.036 -8.037 1.00 94.44 90 MET A C 1
ATOM 739 O O . MET A 1 90 ? -0.545 8.789 -8.196 1.00 94.44 90 MET A O 1
ATOM 743 N N . SER A 1 91 ? 1.669 8.410 -8.286 1.00 92.31 91 SER A N 1
ATOM 744 C CA . SER A 1 91 ? 1.997 9.603 -9.058 1.00 92.31 91 SER A CA 1
ATOM 745 C C . SER A 1 91 ? 2.964 9.278 -10.185 1.00 92.31 91 SER A C 1
ATOM 747 O O . SER A 1 91 ? 3.805 8.391 -10.059 1.00 92.31 91 SER A O 1
ATOM 749 N N . TYR A 1 92 ? 2.816 9.955 -11.317 1.00 89.25 92 TYR A N 1
ATOM 750 C CA . TYR A 1 92 ? 3.692 9.800 -12.475 1.00 89.25 92 TYR A CA 1
ATOM 751 C C . TYR A 1 92 ? 3.664 11.067 -13.317 1.00 89.25 92 TYR A C 1
ATOM 753 O O . TYR A 1 92 ? 2.656 11.771 -13.370 1.00 89.25 92 TYR A O 1
ATOM 761 N N . TYR A 1 93 ? 4.757 11.365 -14.006 1.00 81.56 93 TYR A N 1
ATOM 762 C CA . TYR A 1 93 ? 4.742 12.420 -15.014 1.00 81.56 93 TYR A CA 1
ATOM 763 C C . TYR A 1 93 ? 3.993 11.916 -16.250 1.00 81.56 93 TYR A C 1
ATOM 765 O O . TYR A 1 93 ? 4.259 10.810 -16.704 1.00 81.56 93 TYR A O 1
ATOM 773 N N . SER A 1 94 ? 3.046 12.679 -16.793 1.00 73.00 94 SER A N 1
ATOM 774 C CA . SER A 1 94 ? 2.420 12.346 -18.082 1.00 73.00 94 SER A CA 1
ATOM 775 C C . SER A 1 94 ? 3.09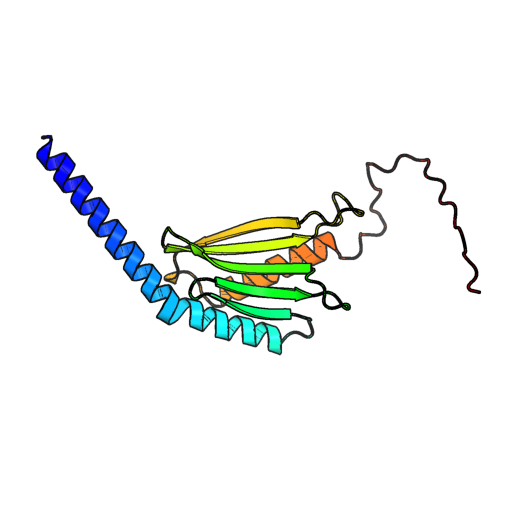4 13.130 -19.205 1.00 73.00 94 SER A C 1
ATOM 777 O O . SER A 1 94 ? 3.367 14.324 -19.062 1.00 73.00 94 SER A O 1
ATOM 779 N N . GLN A 1 95 ? 3.350 12.457 -20.328 1.00 65.31 95 GLN A N 1
ATOM 780 C CA . GLN A 1 95 ? 3.798 13.087 -21.576 1.00 65.31 95 GLN A CA 1
ATOM 781 C C . GLN A 1 95 ? 2.634 13.354 -22.540 1.00 65.31 95 GLN A C 1
ATOM 783 O O . GLN A 1 95 ? 2.780 14.134 -23.477 1.00 65.31 95 GLN A O 1
ATOM 788 N N . THR A 1 96 ? 1.472 12.744 -22.290 1.00 59.47 96 THR A N 1
ATOM 789 C CA . THR A 1 96 ? 0.307 12.769 -23.181 1.00 59.47 96 THR A CA 1
ATOM 790 C C . THR A 1 96 ? -0.339 14.154 -23.270 1.00 59.47 96 THR A C 1
ATOM 792 O O . THR A 1 96 ? -0.837 14.536 -24.325 1.00 59.47 96 THR A O 1
ATOM 795 N N . TYR A 1 97 ? -0.321 14.928 -22.182 1.00 50.03 97 TYR A N 1
ATOM 796 C CA . TYR A 1 97 ? -1.038 16.206 -22.118 1.00 50.03 97 TYR A CA 1
ATOM 797 C C . TYR A 1 97 ? -0.149 17.429 -22.376 1.00 50.03 97 TYR A C 1
ATOM 799 O O . TYR A 1 97 ? -0.635 18.416 -22.925 1.00 50.03 97 TYR A O 1
ATOM 807 N N . GLN A 1 98 ? 1.138 17.378 -22.009 1.00 51.41 98 GLN A N 1
ATOM 808 C CA . GLN A 1 98 ? 2.116 18.450 -22.248 1.00 51.41 98 GLN A CA 1
ATOM 809 C C . GLN A 1 98 ? 3.542 17.868 -22.356 1.00 51.41 98 GLN A C 1
ATOM 811 O O . GLN A 1 98 ? 4.235 17.772 -21.337 1.00 51.41 98 GLN A O 1
ATOM 816 N N . PRO A 1 99 ? 4.012 17.494 -23.564 1.00 55.88 99 PRO A N 1
ATOM 817 C CA . PRO A 1 99 ? 5.340 16.898 -23.752 1.00 55.88 99 PRO A CA 1
ATOM 818 C C . PRO A 1 99 ? 6.487 17.808 -23.282 1.00 55.88 99 PRO A C 1
ATOM 820 O O . PRO A 1 99 ? 7.522 17.309 -22.845 1.00 55.88 99 PRO A O 1
ATOM 823 N N . ASP A 1 100 ? 6.273 19.127 -23.282 1.00 51.41 100 ASP A N 1
ATOM 824 C CA . ASP A 1 100 ? 7.284 20.119 -22.902 1.00 51.41 100 ASP A CA 1
ATOM 825 C C . ASP A 1 100 ? 7.294 20.464 -21.397 1.00 51.41 100 ASP A C 1
ATOM 827 O O . ASP A 1 100 ? 8.229 21.115 -20.934 1.00 51.41 100 ASP A O 1
ATOM 831 N N . ALA A 1 101 ? 6.285 20.041 -20.616 1.00 54.50 101 ALA A N 1
ATOM 832 C CA . ALA A 1 101 ? 6.098 20.520 -19.237 1.00 54.50 101 ALA A CA 1
ATOM 833 C C . ALA A 1 101 ? 6.080 19.440 -18.139 1.00 54.50 101 ALA A C 1
ATOM 835 O O . ALA A 1 101 ? 6.051 19.816 -16.971 1.00 54.50 101 ALA A O 1
ATOM 836 N N . LYS A 1 102 ? 6.127 18.134 -18.467 1.00 60.12 102 LYS A N 1
ATOM 837 C CA . LYS A 1 102 ? 6.062 17.016 -17.492 1.00 60.12 102 LYS A CA 1
ATOM 838 C C . LYS A 1 102 ? 5.029 17.292 -16.380 1.00 60.12 102 LYS A C 1
ATOM 840 O O . LYS A 1 102 ? 5.390 17.560 -15.235 1.00 60.12 102 LYS A O 1
ATOM 845 N N . SER A 1 103 ? 3.734 17.241 -16.687 1.00 69.31 103 SER A N 1
ATOM 846 C CA . SER A 1 103 ? 2.709 17.420 -15.650 1.00 69.31 103 SER A CA 1
ATOM 847 C C . SER A 1 103 ? 2.641 16.183 -14.751 1.00 69.31 103 SER A C 1
ATOM 849 O O . SER A 1 103 ? 2.368 15.082 -15.241 1.00 69.31 103 SER A O 1
ATOM 851 N N . GLU A 1 104 ? 2.875 16.346 -13.447 1.00 79.56 104 GLU A N 1
ATOM 852 C CA . GLU A 1 104 ? 2.675 15.265 -12.476 1.00 79.56 104 GLU A CA 1
ATOM 853 C C . GLU A 1 104 ? 1.178 14.961 -12.352 1.00 79.56 104 GLU A C 1
ATOM 855 O O . GLU A 1 104 ? 0.365 15.829 -12.033 1.00 79.56 104 GLU A O 1
ATOM 860 N N . THR A 1 105 ? 0.815 13.714 -12.628 1.00 85.00 105 THR A N 1
ATOM 861 C CA . THR A 1 105 ? -0.526 13.177 -12.422 1.00 85.00 105 THR A CA 1
ATOM 862 C C . THR A 1 105 ? -0.550 12.418 -11.108 1.00 85.00 105 THR A C 1
ATOM 864 O O . THR A 1 105 ? 0.383 11.678 -10.803 1.00 85.00 105 THR A O 1
ATOM 867 N N . PHE A 1 106 ? -1.627 12.585 -10.344 1.00 88.00 106 PHE A N 1
ATOM 868 C CA . PHE A 1 106 ? -1.847 11.914 -9.069 1.00 88.00 106 PHE A CA 1
ATOM 869 C C . PHE A 1 106 ? -3.174 11.156 -9.094 1.00 88.00 106 PHE A C 1
ATOM 871 O O . PHE A 1 106 ? -4.193 11.700 -9.523 1.00 88.00 106 PHE A O 1
ATOM 878 N N . LEU A 1 107 ? -3.169 9.919 -8.600 1.00 89.19 107 LEU A N 1
ATOM 879 C CA . LEU A 1 107 ? -4.354 9.076 -8.495 1.00 89.19 107 LEU A CA 1
ATOM 880 C C . LEU A 1 107 ? -4.335 8.289 -7.183 1.00 89.19 107 LEU A C 1
ATOM 882 O O . LEU A 1 107 ? -3.408 7.526 -6.921 1.00 89.19 107 LEU A O 1
ATOM 886 N N . THR A 1 108 ? -5.402 8.413 -6.396 1.00 92.00 108 THR A N 1
ATOM 887 C CA . THR A 1 108 ? -5.664 7.497 -5.279 1.00 92.00 108 THR A CA 1
ATOM 888 C C . THR A 1 108 ? -6.311 6.227 -5.816 1.00 92.00 108 THR A C 1
ATOM 890 O O . THR A 1 108 ? -7.391 6.277 -6.402 1.00 92.00 108 THR A O 1
ATOM 893 N N . ILE A 1 109 ? -5.648 5.094 -5.604 1.00 93.62 109 ILE A N 1
ATOM 894 C CA . ILE A 1 109 ? -6.097 3.770 -6.041 1.00 93.62 109 ILE A CA 1
ATOM 895 C C . ILE A 1 109 ? -7.052 3.174 -5.005 1.00 93.62 109 ILE A C 1
ATOM 897 O O . ILE A 1 109 ? -8.149 2.724 -5.331 1.00 93.62 109 ILE A O 1
ATOM 901 N N . TYR A 1 110 ? -6.640 3.208 -3.736 1.00 95.31 110 TYR A N 1
ATOM 902 C CA . TYR A 1 110 ? -7.374 2.608 -2.626 1.00 95.31 110 TYR A CA 1
ATOM 903 C C . TYR A 1 110 ? -7.323 3.490 -1.379 1.00 95.31 110 TYR A C 1
ATOM 905 O O . TYR A 1 110 ? -6.340 4.183 -1.123 1.00 95.31 110 TYR A O 1
ATOM 913 N N . SER A 1 111 ? -8.374 3.404 -0.562 1.00 96.50 111 SER A N 1
ATOM 914 C CA . SER A 1 111 ? -8.401 3.929 0.804 1.00 96.50 111 SER A CA 1
ATOM 915 C C . SER A 1 111 ? -9.056 2.889 1.708 1.00 96.50 111 SER A C 1
ATOM 917 O O . SER A 1 111 ? -10.271 2.700 1.666 1.00 96.50 111 SER A O 1
ATOM 919 N N . LEU A 1 112 ? -8.238 2.153 2.461 1.00 96.50 112 LEU A N 1
ATOM 920 C CA . LEU A 1 112 ? -8.654 0.933 3.158 1.00 96.50 112 LEU A CA 1
ATOM 921 C C . LEU A 1 112 ? -8.153 0.908 4.598 1.00 96.50 112 LEU A C 1
ATOM 923 O O . LEU A 1 112 ? -7.218 1.615 4.969 1.00 96.50 112 LEU A O 1
ATOM 927 N N . GLU A 1 113 ? -8.759 0.072 5.434 1.00 96.25 113 GLU A N 1
ATOM 928 C CA . GLU A 1 113 ? -8.217 -0.185 6.766 1.00 96.25 113 GLU A CA 1
ATOM 929 C C . GLU A 1 113 ? -6.889 -0.957 6.670 1.00 96.25 113 GLU A C 1
ATOM 931 O O . GLU A 1 113 ? -6.751 -1.821 5.802 1.00 96.25 113 GLU A O 1
ATOM 936 N N . PRO A 1 114 ? -5.921 -0.719 7.576 1.00 95.31 114 PRO A N 1
ATOM 937 C CA . PRO A 1 114 ? -4.623 -1.398 7.541 1.00 95.31 114 PRO A CA 1
ATOM 938 C C . PRO A 1 114 ? -4.715 -2.932 7.537 1.00 95.31 114 PRO A C 1
ATOM 940 O O . PRO A 1 114 ? -3.869 -3.597 6.942 1.00 95.31 114 PRO A O 1
ATOM 943 N N . GLY A 1 115 ? -5.746 -3.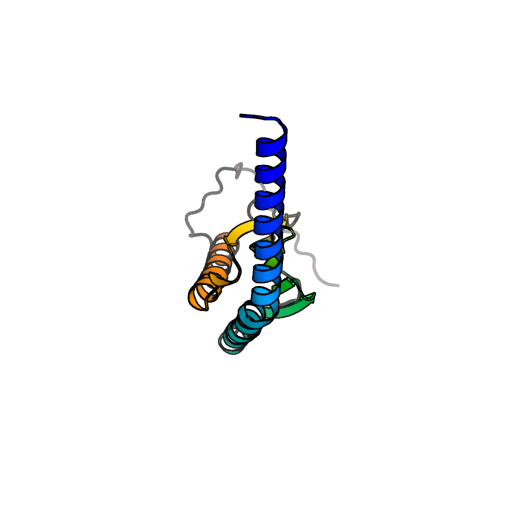495 8.178 1.00 93.62 115 GLY A N 1
ATOM 944 C CA . GLY A 1 115 ? -5.998 -4.938 8.228 1.00 93.62 115 GLY A CA 1
ATOM 945 C C . GLY A 1 115 ? -6.456 -5.568 6.915 1.00 93.62 115 GLY A C 1
ATOM 946 O O . GLY A 1 115 ? -6.443 -6.790 6.816 1.00 93.62 115 GLY A O 1
ATOM 947 N N . LEU A 1 116 ? -6.834 -4.756 5.926 1.00 96.12 116 LEU A N 1
ATOM 948 C CA . LEU A 1 116 ? -7.275 -5.201 4.601 1.00 96.12 116 LEU A CA 1
ATOM 949 C C . LEU A 1 116 ? -6.151 -5.169 3.558 1.00 96.12 116 LEU A C 1
ATOM 951 O O . LEU A 1 116 ? -6.384 -5.495 2.400 1.00 96.12 116 LEU A O 1
ATOM 955 N N . ILE A 1 117 ? -4.949 -4.741 3.950 1.00 96.44 117 ILE A N 1
ATOM 956 C CA . ILE A 1 117 ? -3.783 -4.723 3.072 1.00 96.44 117 ILE A CA 1
ATOM 957 C C . ILE A 1 117 ? -3.060 -6.065 3.200 1.00 96.44 117 ILE A C 1
ATOM 959 O O . ILE A 1 117 ? -2.481 -6.359 4.249 1.00 96.44 117 ILE A O 1
ATOM 963 N N . ASP A 1 118 ? -3.089 -6.860 2.134 1.00 96.25 118 ASP A N 1
ATOM 964 C CA . ASP A 1 118 ? -2.375 -8.131 2.010 1.00 96.25 118 ASP A CA 1
ATOM 965 C C . ASP A 1 118 ? -1.350 -8.102 0.859 1.00 96.25 118 ASP A C 1
ATOM 967 O O . ASP A 1 118 ? -1.238 -7.116 0.126 1.00 96.25 118 ASP A O 1
ATOM 971 N N . GLU A 1 119 ? -0.572 -9.179 0.705 1.00 95.88 119 GLU A N 1
ATOM 972 C CA . GLU A 1 119 ? 0.443 -9.282 -0.356 1.00 95.88 119 GLU A CA 1
ATOM 973 C C . GLU A 1 119 ? -0.186 -9.139 -1.749 1.00 95.88 119 GLU A C 1
ATOM 975 O O . GLU A 1 119 ? 0.355 -8.432 -2.598 1.00 95.88 119 GLU A O 1
ATOM 980 N N . SER A 1 120 ? -1.359 -9.743 -1.972 1.00 96.00 120 SER A N 1
ATOM 981 C CA . SER A 1 120 ? -2.059 -9.695 -3.260 1.00 96.00 120 SER A CA 1
ATOM 982 C C . SER A 1 120 ? -2.417 -8.265 -3.657 1.00 96.00 120 SER A C 1
ATOM 984 O O . SER A 1 120 ? -2.216 -7.875 -4.809 1.00 96.00 120 SER A O 1
ATOM 986 N N . LEU A 1 121 ? -2.917 -7.461 -2.717 1.00 96.44 121 LEU A N 1
ATOM 987 C CA . LEU A 1 121 ? -3.236 -6.062 -2.964 1.00 96.44 121 LEU A CA 1
ATOM 988 C C . LEU A 1 121 ? -1.973 -5.254 -3.284 1.00 96.44 121 LEU A C 1
ATOM 990 O O . LEU A 1 121 ? -1.999 -4.424 -4.195 1.00 96.44 121 LEU A O 1
ATOM 994 N N . ILE A 1 122 ? -0.864 -5.516 -2.587 1.00 95.31 122 ILE A N 1
ATOM 995 C CA . ILE A 1 122 ? 0.420 -4.844 -2.833 1.00 95.31 122 ILE A CA 1
ATOM 996 C C . ILE A 1 122 ? 0.908 -5.149 -4.252 1.00 95.31 122 ILE A C 1
ATOM 998 O O . ILE A 1 122 ? 1.152 -4.214 -5.015 1.00 95.31 122 ILE A O 1
ATOM 1002 N N . TYR A 1 123 ? 0.966 -6.430 -4.635 1.00 94.25 123 TYR A N 1
ATOM 1003 C CA . TYR A 1 123 ? 1.330 -6.838 -5.995 1.00 94.25 123 TYR A CA 1
ATOM 1004 C C . TYR A 1 123 ? 0.403 -6.206 -7.035 1.00 94.25 123 TYR A C 1
ATOM 1006 O O . TYR A 1 123 ? 0.887 -5.597 -7.983 1.00 94.25 123 TYR A O 1
ATOM 1014 N N . SER A 1 124 ? -0.917 -6.264 -6.824 1.00 95.19 124 SER A N 1
ATOM 1015 C CA . SER A 1 124 ? -1.888 -5.679 -7.757 1.00 95.19 124 SER A CA 1
ATOM 1016 C C . SER A 1 124 ? -1.706 -4.167 -7.924 1.00 95.19 124 SER A C 1
ATOM 1018 O O . SER A 1 124 ? -1.832 -3.657 -9.033 1.00 95.19 124 SER A O 1
ATOM 1020 N N . SER A 1 125 ? -1.344 -3.455 -6.852 1.00 95.56 125 SER A N 1
ATOM 1021 C CA . SER A 1 125 ? -1.114 -2.007 -6.882 1.00 95.56 125 SER A CA 1
ATOM 1022 C C . SER A 1 125 ? 0.164 -1.662 -7.656 1.00 95.56 125 SER A C 1
ATOM 1024 O O . SER A 1 125 ? 0.187 -0.689 -8.409 1.00 95.56 125 SER A O 1
ATOM 1026 N N . VAL A 1 126 ? 1.214 -2.482 -7.521 1.00 93.50 126 VAL A N 1
ATOM 1027 C CA . VAL A 1 126 ? 2.444 -2.356 -8.322 1.00 93.50 126 VAL A CA 1
ATOM 1028 C C . VAL A 1 126 ? 2.173 -2.667 -9.793 1.00 93.50 126 VAL A C 1
ATOM 1030 O O . VAL A 1 126 ? 2.600 -1.908 -10.661 1.00 93.50 126 VAL A O 1
ATOM 1033 N N . THR A 1 127 ? 1.425 -3.732 -10.092 1.00 92.00 127 THR A N 1
ATOM 1034 C CA . THR A 1 127 ? 1.031 -4.074 -11.466 1.00 92.00 127 THR A CA 1
ATOM 1035 C C . THR A 1 127 ? 0.215 -2.954 -12.105 1.00 92.00 127 THR A C 1
ATOM 1037 O O . THR A 1 127 ? 0.526 -2.549 -13.217 1.00 92.00 127 THR A O 1
ATOM 1040 N N . GLN A 1 128 ? -0.754 -2.377 -11.390 1.00 93.50 128 GLN A N 1
ATOM 1041 C CA . GLN A 1 128 ? -1.533 -1.243 -11.897 1.00 93.50 128 GLN A CA 1
ATOM 1042 C C . GLN A 1 128 ? -0.662 -0.020 -12.204 1.00 93.50 128 GLN A C 1
ATOM 1044 O O . GLN A 1 128 ? -0.890 0.649 -13.212 1.00 93.50 128 GLN A O 1
ATOM 1049 N N . LEU A 1 129 ? 0.345 0.273 -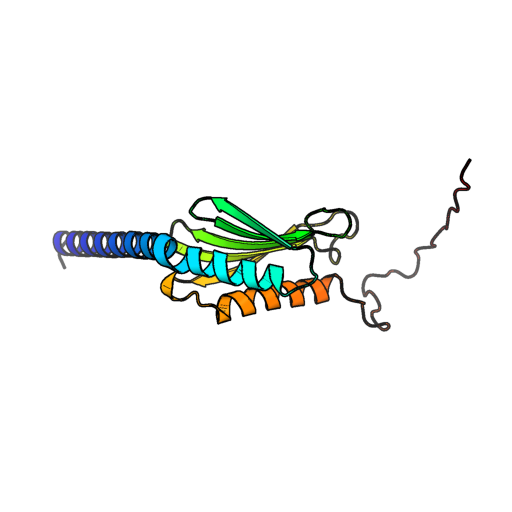11.371 1.00 91.56 129 LEU A N 1
ATOM 1050 C CA . LEU A 1 129 ? 1.312 1.324 -11.684 1.00 91.56 129 LEU A CA 1
ATOM 1051 C C . LEU A 1 129 ? 2.070 0.999 -12.980 1.00 91.56 129 LEU A C 1
ATOM 1053 O O . LEU A 1 129 ? 2.197 1.863 -13.844 1.00 91.56 129 LEU A O 1
ATOM 1057 N N . MET A 1 130 ? 2.541 -0.238 -13.138 1.00 89.44 130 MET A N 1
ATOM 1058 C CA . MET A 1 130 ? 3.248 -0.666 -14.348 1.00 89.44 130 MET A CA 1
ATOM 1059 C C . MET A 1 130 ? 2.383 -0.561 -15.601 1.00 89.44 130 MET A C 1
ATOM 1061 O O . MET A 1 130 ? 2.833 -0.000 -16.597 1.00 89.44 130 MET A O 1
ATOM 1065 N N . ASP A 1 131 ? 1.138 -1.023 -15.543 1.00 89.94 131 ASP A N 1
ATOM 1066 C CA . ASP A 1 131 ? 0.1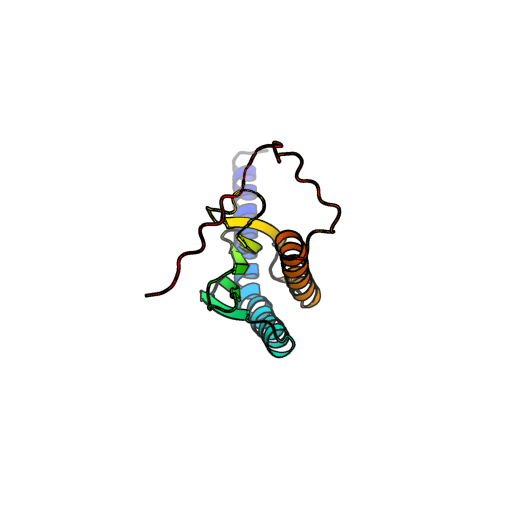93 -0.927 -16.656 1.00 89.94 131 ASP A CA 1
ATOM 1067 C C . ASP A 1 131 ? -0.065 0.535 -17.043 1.00 89.94 131 ASP A C 1
ATOM 1069 O O . ASP A 1 131 ? -0.095 0.878 -18.228 1.00 89.94 131 ASP A O 1
ATOM 1073 N N . GLN A 1 132 ? -0.187 1.423 -16.051 1.00 87.75 132 GLN A N 1
ATOM 1074 C CA . GLN A 1 132 ? -0.361 2.852 -16.292 1.00 87.75 132 GLN A CA 1
ATOM 1075 C C . GLN A 1 132 ? 0.874 3.472 -16.960 1.00 87.75 132 GLN A C 1
ATOM 1077 O O . GLN A 1 132 ? 0.736 4.267 -17.888 1.00 87.75 132 GLN A O 1
ATOM 1082 N N . LEU A 1 133 ? 2.082 3.086 -16.549 1.00 86.25 133 LEU A N 1
ATOM 1083 C CA . LEU A 1 133 ? 3.309 3.560 -17.190 1.00 86.25 133 LEU A CA 1
ATOM 1084 C C . LEU A 1 133 ? 3.473 3.004 -18.603 1.00 86.25 133 LEU A C 1
ATOM 1086 O O . LEU A 1 133 ? 3.849 3.746 -19.503 1.00 86.25 133 LEU A O 1
ATOM 1090 N N . LEU A 1 134 ? 3.139 1.737 -18.838 1.00 85.19 134 LEU A N 1
ATOM 1091 C CA . LEU A 1 134 ? 3.144 1.157 -20.181 1.00 85.19 134 LEU A CA 1
ATOM 1092 C C . LEU A 1 134 ? 2.126 1.836 -21.099 1.00 85.19 134 LEU A C 1
ATOM 1094 O O . LEU A 1 134 ? 2.384 1.989 -22.288 1.00 85.19 134 LEU A O 1
ATOM 1098 N N . LYS A 1 135 ? 0.993 2.292 -20.566 1.00 84.12 135 LYS A N 1
ATOM 1099 C CA . LYS A 1 135 ? 0.025 3.078 -21.332 1.00 84.12 135 LYS A CA 1
ATOM 1100 C C . LYS A 1 135 ? 0.567 4.454 -21.733 1.00 84.12 135 LYS A C 1
ATOM 1102 O O . LYS A 1 135 ? 0.300 4.895 -22.846 1.00 84.12 135 LYS A O 1
ATOM 1107 N N . GLU A 1 136 ? 1.295 5.128 -20.845 1.00 78.44 136 GLU A N 1
ATOM 1108 C CA . GLU A 1 136 ? 1.823 6.480 -21.097 1.00 78.44 136 GLU A CA 1
ATOM 1109 C C . GLU A 1 136 ? 3.128 6.481 -21.911 1.00 78.44 136 GLU A C 1
ATOM 1111 O O . GLU A 1 136 ? 3.361 7.393 -22.698 1.00 78.44 136 GLU A O 1
ATOM 1116 N N . TYR A 1 137 ? 3.981 5.472 -21.720 1.00 76.62 137 TYR A N 1
ATOM 1117 C CA . TYR A 1 137 ? 5.352 5.424 -22.247 1.00 76.62 137 TYR A CA 1
ATOM 1118 C C . TYR A 1 137 ? 5.622 4.238 -23.177 1.00 76.62 137 TYR A C 1
ATOM 1120 O O . TYR A 1 137 ? 6.698 4.149 -23.773 1.00 76.62 137 TYR A O 1
ATOM 1128 N N . GLY A 1 138 ? 4.683 3.300 -23.287 1.00 68.69 138 GLY A N 1
ATOM 1129 C CA . GLY A 1 138 ? 4.795 2.176 -24.204 1.00 68.69 138 GLY A CA 1
ATOM 1130 C C . GLY A 1 138 ? 4.716 2.626 -25.664 1.00 68.69 138 GLY A C 1
ATOM 1131 O O . GLY A 1 138 ? 4.245 3.725 -25.969 1.00 68.69 138 GLY A O 1
ATOM 1132 N N . PRO A 1 139 ? 5.180 1.785 -26.601 1.00 57.69 139 PRO A N 1
ATOM 1133 C CA . PRO A 1 139 ? 5.110 2.106 -28.017 1.00 57.69 139 PRO A CA 1
ATOM 1134 C C . PRO A 1 139 ? 3.650 2.341 -28.422 1.00 57.69 139 PRO A C 1
ATOM 1136 O O . PRO A 1 139 ? 2.820 1.434 -28.345 1.00 57.69 139 PRO A O 1
ATOM 1139 N N . LEU A 1 140 ? 3.341 3.561 -28.875 1.00 51.50 140 LEU A N 1
ATOM 1140 C CA . LEU A 1 140 ? 2.059 3.857 -29.508 1.00 51.50 140 LEU A CA 1
ATOM 1141 C C . LEU A 1 140 ? 1.871 2.883 -30.684 1.00 51.50 140 LEU A C 1
ATOM 1143 O O . LEU A 1 140 ? 2.807 2.705 -31.473 1.00 51.50 140 LEU A O 1
ATOM 1147 N N . PRO A 1 141 ? 0.692 2.254 -30.845 1.00 44.12 141 PRO A N 1
ATOM 1148 C CA . PRO A 1 141 ? 0.423 1.473 -32.040 1.00 44.12 141 PRO A CA 1
ATOM 1149 C C . PRO A 1 141 ? 0.657 2.361 -33.267 1.00 44.12 141 PRO A C 1
ATOM 1151 O O . PRO A 1 141 ? 0.247 3.523 -33.291 1.00 44.12 141 PRO A O 1
ATOM 1154 N N . SER A 1 142 ? 1.305 1.814 -34.297 1.00 48.47 142 SER A N 1
ATOM 1155 C CA . SER A 1 142 ? 1.706 2.506 -35.536 1.00 48.47 142 SER A CA 1
ATOM 1156 C C . SER A 1 142 ? 0.554 3.174 -36.310 1.00 48.47 142 SER A C 1
ATOM 1158 O O . SER A 1 142 ? 0.782 3.856 -37.307 1.00 48.47 142 SER A O 1
ATOM 1160 N N . THR A 1 143 ? -0.685 3.008 -35.847 1.00 43.28 143 THR A N 1
ATOM 1161 C CA . THR A 1 143 ? -1.920 3.595 -36.370 1.00 43.28 143 THR A CA 1
ATOM 1162 C C . THR A 1 143 ? -2.440 4.797 -35.575 1.00 43.28 143 THR A C 1
ATOM 1164 O O . THR A 1 143 ? -3.498 5.321 -35.927 1.00 43.28 143 THR A O 1
ATOM 1167 N N . TYR A 1 144 ? -1.756 5.253 -34.519 1.00 37.84 144 TYR A N 1
ATOM 1168 C CA . TYR A 1 144 ? -2.196 6.422 -33.753 1.00 37.84 144 TYR A CA 1
ATOM 1169 C C . TYR A 1 144 ? -2.005 7.705 -34.578 1.00 37.84 144 TYR A C 1
ATOM 1171 O O . TYR A 1 144 ? -0.915 8.271 -34.657 1.00 37.84 144 TYR A O 1
ATOM 1179 N N . LYS A 1 145 ? -3.079 8.156 -35.233 1.00 42.44 145 LYS A N 1
ATOM 1180 C CA . LYS A 1 145 ? -3.180 9.520 -35.753 1.00 42.44 145 LYS A CA 1
ATOM 1181 C C . LYS A 1 145 ? -3.612 10.410 -34.600 1.00 42.44 145 LYS A C 1
ATOM 1183 O O . LYS A 1 145 ? -4.728 10.267 -34.111 1.00 42.44 145 LYS A O 1
ATOM 1188 N N . ASP A 1 146 ? -2.725 11.305 -34.189 1.00 46.34 146 ASP A N 1
ATOM 1189 C CA . ASP A 1 146 ? -3.043 12.363 -33.240 1.00 46.34 146 ASP A CA 1
ATOM 1190 C C . ASP A 1 146 ? -4.248 13.176 -33.766 1.00 46.34 146 ASP A C 1
ATOM 1192 O O . ASP A 1 146 ? -4.152 13.777 -34.842 1.00 46.34 146 ASP A O 1
ATOM 1196 N N . PRO A 1 147 ? -5.399 13.182 -33.066 1.00 43.97 147 PRO A N 1
ATOM 1197 C CA . PRO A 1 147 ? -6.583 13.925 -33.491 1.00 43.97 147 PRO A CA 1
ATOM 1198 C C . PRO A 1 147 ? -6.397 15.451 -33.405 1.00 43.97 147 PRO A C 1
ATOM 1200 O O . PRO A 1 147 ? -7.239 16.190 -33.916 1.00 43.97 147 PRO A O 1
ATOM 1203 N N . HIS A 1 148 ? -5.299 15.929 -32.808 1.00 45.41 148 HIS A N 1
ATOM 1204 C CA . HIS A 1 148 ? -4.926 17.341 -32.736 1.00 45.41 148 HIS A CA 1
ATOM 1205 C C . HIS A 1 148 ? -3.758 17.725 -33.654 1.00 45.41 148 HIS A C 1
ATOM 1207 O O . HIS A 1 148 ? -3.387 18.900 -33.696 1.00 45.41 148 HIS A O 1
ATOM 1213 N N . ALA A 1 149 ? -3.219 16.792 -34.448 1.00 40.12 149 ALA A N 1
ATOM 1214 C CA . ALA A 1 149 ? -2.229 17.119 -35.467 1.00 40.12 149 ALA A CA 1
ATOM 1215 C C . ALA A 1 149 ? -2.885 17.927 -36.596 1.00 40.12 149 ALA A C 1
ATOM 1217 O O . ALA A 1 149 ? -3.452 17.385 -37.548 1.00 40.12 149 ALA A O 1
ATOM 1218 N N . THR A 1 150 ? -2.797 19.253 -36.508 1.00 40.09 150 THR A N 1
ATOM 1219 C CA . THR A 1 150 ? -3.039 20.117 -37.660 1.00 40.09 150 THR A CA 1
ATOM 1220 C C . THR A 1 150 ? -2.014 19.776 -38.749 1.00 40.09 150 THR A C 1
ATOM 1222 O O . THR A 1 150 ? -0.820 19.639 -38.467 1.00 40.09 150 THR A O 1
ATOM 1225 N N . PRO A 1 151 ? -2.437 19.618 -40.015 1.00 42.06 151 PRO A N 1
ATOM 1226 C CA . PRO A 1 151 ? -1.540 19.272 -41.105 1.00 42.06 151 PRO A CA 1
ATOM 1227 C C . PRO A 1 151 ? -0.791 20.533 -41.534 1.00 42.06 151 PRO A C 1
ATOM 1229 O O . PRO A 1 151 ? -1.146 21.125 -42.539 1.00 42.06 151 PRO A O 1
ATOM 1232 N N . ASN A 1 152 ? 0.159 21.004 -40.722 1.00 40.59 152 ASN A N 1
ATOM 1233 C CA . ASN A 1 152 ? 1.207 21.966 -41.080 1.00 40.59 152 ASN A CA 1
ATOM 1234 C C . ASN A 1 152 ? 2.105 22.221 -39.862 1.00 40.59 152 ASN A C 1
ATOM 1236 O O . ASN A 1 152 ? 2.055 23.269 -39.224 1.00 40.59 152 ASN A O 1
ATOM 1240 N N . THR A 1 153 ? 2.987 21.278 -39.549 1.00 38.16 153 THR A N 1
ATOM 1241 C CA . THR A 1 153 ? 4.214 21.619 -38.821 1.00 38.16 153 THR A CA 1
ATOM 1242 C C . THR A 1 153 ? 5.382 21.103 -39.638 1.00 38.16 153 THR A C 1
ATOM 1244 O O . THR A 1 153 ? 5.770 19.937 -39.571 1.00 38.16 153 THR A O 1
ATOM 1247 N N . ILE A 1 154 ? 5.900 21.986 -40.489 1.00 37.38 154 ILE A N 1
ATOM 1248 C CA . ILE A 1 154 ? 7.147 21.781 -41.217 1.00 37.38 154 ILE A CA 1
ATOM 1249 C C . ILE A 1 154 ? 8.242 21.597 -40.163 1.00 37.38 154 ILE A C 1
ATOM 1251 O O . ILE A 1 154 ? 8.608 22.538 -39.462 1.00 37.38 154 ILE A O 1
ATOM 1255 N N . ARG A 1 155 ? 8.754 20.372 -40.025 1.00 36.53 155 ARG A N 1
ATOM 1256 C CA . ARG A 1 155 ? 9.932 20.092 -39.200 1.00 36.53 155 ARG A CA 1
ATOM 1257 C C . ARG A 1 155 ? 11.164 20.617 -39.930 1.00 36.53 155 ARG A C 1
ATOM 1259 O O . ARG A 1 155 ? 11.693 19.945 -40.813 1.00 36.53 155 ARG A O 1
ATOM 1266 N N . ILE A 1 156 ? 11.631 21.806 -39.561 1.00 35.31 156 ILE A N 1
ATOM 1267 C CA . ILE A 1 156 ? 12.973 22.252 -39.936 1.00 35.31 156 ILE A CA 1
ATOM 1268 C C . ILE A 1 156 ? 13.960 21.447 -39.083 1.00 35.31 156 ILE A C 1
ATOM 1270 O O . ILE A 1 156 ? 14.053 21.641 -37.875 1.00 35.31 156 ILE A O 1
ATOM 1274 N N . ARG A 1 157 ? 14.676 20.505 -39.708 1.00 39.03 157 ARG A N 1
ATOM 1275 C CA . ARG A 1 157 ? 15.873 19.895 -39.118 1.00 39.03 157 ARG A CA 1
ATOM 1276 C C . ARG A 1 157 ? 16.998 20.920 -39.176 1.00 39.03 157 ARG A C 1
ATOM 1278 O O . ARG A 1 157 ? 17.543 21.160 -40.250 1.00 39.03 157 ARG A O 1
ATOM 1285 N N . THR A 1 158 ? 17.390 21.479 -38.043 1.00 33.38 158 THR A N 1
ATOM 1286 C CA . THR A 1 158 ? 18.715 22.084 -37.906 1.00 33.38 158 THR A CA 1
ATOM 1287 C C . THR A 1 158 ? 19.684 21.009 -37.426 1.00 33.38 158 THR A C 1
ATOM 1289 O O . THR A 1 158 ? 19.754 20.679 -36.247 1.00 33.38 158 THR A O 1
ATOM 1292 N N . ASN A 1 159 ? 20.429 20.434 -38.374 1.00 37.72 159 ASN A N 1
ATOM 1293 C CA . ASN A 1 159 ? 21.692 19.772 -38.063 1.00 37.72 159 ASN A CA 1
ATOM 1294 C C . ASN A 1 159 ? 22.656 20.858 -37.573 1.00 37.72 159 ASN A C 1
ATOM 1296 O O . ASN A 1 159 ? 23.050 21.719 -38.358 1.00 37.72 159 ASN A O 1
ATOM 1300 N N . VAL A 1 160 ? 23.021 20.832 -36.294 1.00 32.91 160 VAL A N 1
ATOM 1301 C CA . VAL A 1 160 ? 24.131 21.641 -35.780 1.00 32.91 160 VAL A CA 1
ATOM 1302 C C . VAL A 1 160 ? 25.402 20.796 -35.917 1.00 32.91 160 VAL A C 1
ATOM 1304 O O . VAL A 1 160 ? 25.437 19.698 -35.359 1.00 32.91 160 VAL A O 1
ATOM 1307 N N . PRO A 1 161 ? 26.427 21.229 -36.674 1.00 37.06 161 PRO A N 1
ATOM 1308 C CA . PRO A 1 161 ? 27.712 20.549 -36.681 1.00 37.06 161 PRO A CA 1
ATOM 1309 C C . PRO A 1 161 ? 28.468 20.896 -35.395 1.00 37.06 161 PRO A C 1
ATOM 1311 O O . PRO A 1 161 ? 28.584 22.070 -35.045 1.00 37.06 161 PRO A O 1
ATOM 1314 N N . ASN A 1 162 ? 29.004 19.881 -34.717 1.00 38.44 162 ASN A N 1
ATOM 1315 C CA . ASN A 1 162 ? 29.943 20.087 -33.619 1.00 38.44 162 ASN A CA 1
ATOM 1316 C C . ASN A 1 162 ? 31.210 20.764 -34.154 1.00 38.44 162 ASN A C 1
ATOM 1318 O O . ASN A 1 162 ? 31.803 20.292 -35.126 1.00 38.44 162 ASN A O 1
ATOM 1322 N N . SER A 1 163 ? 31.601 21.857 -33.502 1.00 44.72 163 SER A N 1
ATOM 1323 C CA . SER A 1 163 ? 32.958 22.411 -33.524 1.00 44.72 163 SER A CA 1
ATOM 1324 C C . SER A 1 163 ? 33.564 22.224 -32.144 1.00 44.72 163 SER A C 1
ATOM 1326 O O . SER A 1 163 ? 32.809 22.436 -31.168 1.00 44.72 163 SER A O 1
#